Protein 3BT4 (pdb70)

B-factor: mean 21.12, std 9.15, range [7.39, 61.43]

Secondary structure (DSSP, 8-state):
-----TTHHHHS--SSPPPGGG--TTSEEEEEEESGGG-EEEEEEEE-TT-B----BTTTTB--SEEE-TT-EEETTEEE-----

CATH classification: 2.10.80.20

Organism: Antheraea mylitta (NCBI:txid34739)

Nearest PDB structures (foldseek):
  3bt4-assembly1_A  TM=1.012E+00  e=1.745E-18  Antheraea mylitta
  3zxb-assembly1_B  TM=4.838E-01  e=4.669E-02  Cupiennius salei

Structure (mmCIF, N/CA/C/O backbone):
data_3BT4
#
_entry.id   3BT4
#
_cell.length_a   60.580
_cell.length_b   60.580
_cell.length_c   85.065
_cell.angle_alpha   90.000
_cell.angle_beta   90.000
_cell.angle_gamma   120.000
#
_symmetry.space_group_name_H-M   'P 63 2 2'
#
loop_
_entity.id
_entity.type
_entity.pdbx_description
1 polymer 'Fungal protease inhibitor-1'
2 non-polymer GLYCEROL
3 water water
#
loop_
_atom_site.group_PDB
_atom_site.id
_atom_site.type_symbol
_atom_site.label_atom_id
_atom_site.label_alt_id
_atom_site.label_comp_id
_atom_site.label_asym_id
_atom_site.label_entity_id
_atom_site.label_seq_id
_atom_site.pdbx_PDB_ins_code
_atom_site.Cartn_x
_atom_site.Cartn_y
_atom_site.Cartn_z
_atom_site.occupancy
_atom_site.B_iso_or_equiv
_atom_site.auth_seq_id
_atom_site.auth_comp_id
_atom_site.auth_asym_id
_atom_site.auth_atom_id
_atom_site.pdbx_PDB_model_num
ATOM 1 N N . ASP A 1 1 ? -2.179 18.214 1.405 1.00 40.81 1 ASP A N 1
ATOM 2 C CA . ASP A 1 1 ? -2.326 19.495 0.651 1.00 40.68 1 ASP A CA 1
ATOM 3 C C . ASP A 1 1 ? -1.014 19.831 -0.084 1.00 40.36 1 ASP A C 1
ATOM 4 O O . ASP A 1 1 ? -0.143 20.529 0.450 1.00 40.75 1 ASP A O 1
ATOM 9 N N . LEU A 1 2 ? -0.871 19.333 -1.310 1.00 39.48 2 LEU A N 1
ATOM 10 C CA . LEU A 1 2 ? 0.417 19.419 -2.023 1.00 38.73 2 LEU A CA 1
ATOM 11 C C . LEU A 1 2 ? 0.557 20.621 -2.965 1.00 37.48 2 LEU A C 1
ATOM 12 O O . LEU A 1 2 ? 0.323 20.477 -4.168 1.00 37.90 2 LEU A O 1
ATOM 17 N N . ILE A 1 3 ? 0.963 21.778 -2.422 1.00 35.54 3 ILE A N 1
ATOM 18 C CA . ILE A 1 3 ? 1.134 23.052 -3.190 1.00 33.82 3 ILE A CA 1
ATOM 19 C C . ILE A 1 3 ? 1.277 22.904 -4.729 1.00 32.16 3 ILE A C 1
ATOM 20 O O . ILE A 1 3 ? 2.167 22.201 -5.230 1.00 31.98 3 ILE A O 1
ATOM 25 N N . CYS A 1 4 ? 0.385 23.570 -5.464 1.00 29.48 4 CYS A N 1
ATOM 26 C CA . CYS A 1 4 ? 0.315 23.389 -6.905 1.00 26.75 4 CYS A CA 1
ATOM 27 C C . CYS A 1 4 ? 0.987 24.564 -7.586 1.00 26.31 4 CYS A C 1
ATOM 28 O O . CYS A 1 4 ? 0.314 25.463 -8.082 1.00 26.13 4 CYS A O 1
ATOM 31 N N . GLY A 1 5 ? 2.319 24.550 -7.589 1.00 25.72 5 GLY A N 1
ATOM 32 C CA . GLY A 1 5 ? 3.128 25.607 -8.213 1.00 24.73 5 GLY A CA 1
ATOM 33 C C . GLY A 1 5 ? 2.917 25.626 -9.711 1.00 23.83 5 GLY A C 1
ATOM 34 O O . GLY A 1 5 ? 2.421 24.657 -10.282 1.00 24.07 5 GLY A O 1
ATOM 35 N N . THR A 1 6 ? 3.284 26.717 -10.367 1.00 23.26 6 THR A N 1
ATOM 36 C CA . THR A 1 6 ? 3.009 26.827 -11.800 1.00 22.99 6 THR A CA 1
ATOM 37 C C . THR A 1 6 ? 3.557 25.647 -12.640 1.00 21.91 6 THR A C 1
ATOM 38 O O . THR A 1 6 ? 2.972 25.287 -13.671 1.00 21.64 6 THR A O 1
ATOM 42 N N . ASN A 1 7 ? 4.634 25.019 -12.168 1.00 20.62 7 ASN A N 1
ATOM 43 C CA . ASN A 1 7 ? 5.304 23.946 -12.913 1.00 19.63 7 ASN A CA 1
ATOM 44 C C . ASN A 1 7 ? 5.086 22.542 -12.389 1.00 18.80 7 ASN A C 1
ATOM 45 O O . ASN A 1 7 ? 5.765 21.614 -12.823 1.00 18.74 7 ASN A O 1
ATOM 50 N N . TYR A 1 8 ? 4.163 22.380 -11.446 1.00 17.46 8 TYR A N 1
ATOM 51 C CA . TYR A 1 8 ? 3.866 21.063 -10.870 1.00 16.20 8 TYR A CA 1
ATOM 52 C C . TYR A 1 8 ? 3.585 19.998 -11.937 1.00 15.76 8 TYR A C 1
ATOM 53 O O . TYR A 1 8 ? 4.179 18.909 -11.915 1.00 14.41 8 TYR A O 1
ATOM 62 N N . CYS A 1 9 ? 2.688 20.325 -12.876 1.00 15.37 9 CYS A N 1
ATOM 63 C CA . CYS A 1 9 ? 2.295 19.382 -13.923 1.00 15.13 9 CYS A CA 1
ATOM 64 C C . CYS A 1 9 ? 3.421 19.037 -14.925 1.0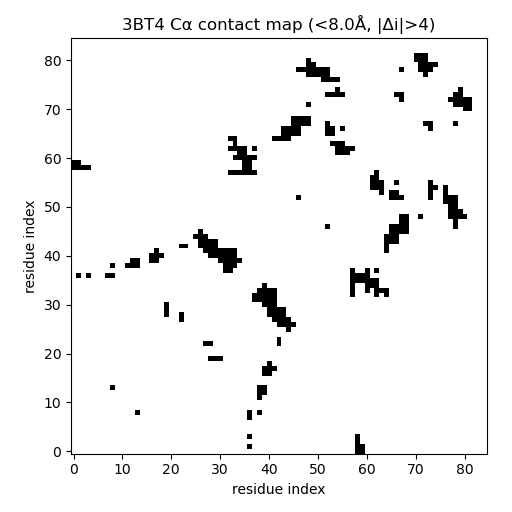0 15.18 9 CYS A C 1
ATOM 65 O O . CYS A 1 9 ? 3.348 18.023 -15.618 1.00 15.74 9 CYS A O 1
ATOM 68 N N . LYS A 1 10 ? 4.459 19.866 -14.996 1.00 15.55 10 LYS A N 1
ATOM 69 C CA . LYS A 1 10 ? 5.684 19.504 -15.753 1.00 16.02 10 LYS A CA 1
ATOM 70 C C . LYS A 1 10 ? 6.408 18.341 -15.075 1.00 15.71 10 LYS A C 1
ATOM 71 O O . LYS A 1 10 ? 6.968 17.469 -15.735 1.00 15.01 10 LYS A O 1
ATOM 77 N N . ASP A 1 11 ? 6.381 18.348 -13.744 1.00 16.40 11 ASP A N 1
ATOM 78 C CA . ASP A 1 11 ? 6.972 17.274 -12.959 1.00 16.85 11 ASP A CA 1
ATOM 79 C C . ASP A 1 11 ? 6.036 16.093 -12.808 1.00 17.14 11 ASP A C 1
ATO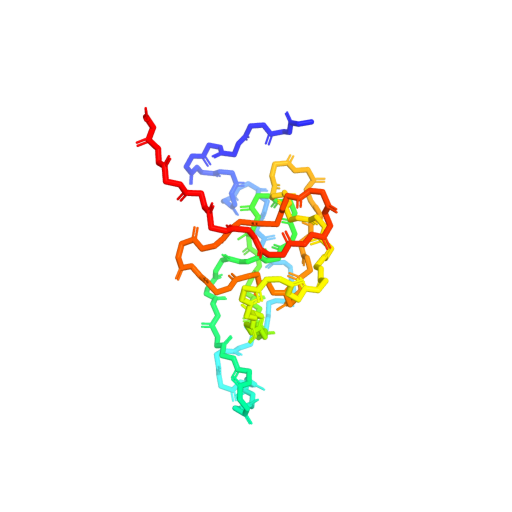M 80 O O . ASP A 1 11 ? 6.496 14.958 -12.691 1.00 17.26 11 ASP A O 1
ATOM 85 N N . HIS A 1 12 ? 4.729 16.367 -12.845 1.00 18.26 12 HIS A N 1
ATOM 86 C CA . HIS A 1 12 ? 3.689 15.338 -12.718 1.00 18.75 12 HIS A CA 1
ATOM 87 C C . HIS A 1 12 ? 2.684 15.368 -13.882 1.00 19.70 12 HIS A C 1
ATOM 88 O O . HIS A 1 12 ? 1.494 15.627 -13.679 1.00 19.80 12 HIS A O 1
ATOM 95 N N . PRO A 1 13 ? 3.165 15.069 -15.111 1.00 19.99 13 PRO A N 1
ATOM 96 C CA . PRO A 1 13 ? 2.361 15.223 -16.324 1.00 19.81 13 PRO A CA 1
ATOM 97 C C . PRO A 1 13 ? 1.194 14.254 -16.350 1.00 19.72 13 PRO A C 1
ATOM 98 O O . PRO A 1 13 ? 1.222 13.234 -15.656 1.00 19.60 13 PRO A O 1
ATOM 102 N N . CYS A 1 14 ? 0.160 14.582 -17.120 1.00 19.36 14 CYS A N 1
ATOM 103 C CA . CYS A 1 14 ? -0.959 13.664 -17.261 1.00 19.93 14 CYS A CA 1
ATOM 104 C C . CYS A 1 14 ? -0.552 12.454 -18.084 1.00 20.65 14 CYS A C 1
ATOM 105 O O . CYS A 1 14 ? -0.139 12.593 -19.228 1.00 20.53 14 CYS A O 1
ATOM 108 N N . THR A 1 15 ? -0.692 11.274 -17.485 1.00 21.94 15 THR A N 1
ATOM 109 C CA . THR A 1 15 ? -0.233 10.012 -18.072 1.00 23.54 15 THR A CA 1
ATOM 110 C C . THR A 1 15 ? -1.143 9.462 -19.175 1.00 23.64 15 THR A C 1
ATOM 111 O O . THR A 1 15 ? -0.654 8.965 -20.210 1.00 23.97 15 THR A O 1
ATOM 115 N N . SER A 1 16 ? -2.454 9.553 -18.980 1.00 23.29 16 SER A N 1
ATOM 116 C CA . SER A 1 16 ? -3.367 9.048 -19.995 1.00 23.59 16 SER A CA 1
ATOM 117 C C . SER A 1 16 ? -4.473 10.045 -20.313 1.00 22.67 16 SER A C 1
ATOM 118 O O . SER A 1 16 ? -5.649 9.755 -20.056 1.00 22.71 16 SER A O 1
ATOM 121 N N . PRO A 1 17 ? -4.107 11.203 -20.909 1.00 21.44 17 PRO A N 1
ATOM 122 C CA . PRO A 1 17 ? -5.044 12.320 -21.023 1.00 20.60 17 PRO A CA 1
ATOM 123 C C . PRO A 1 17 ? -6.103 12.024 -22.067 1.00 19.91 17 PRO A C 1
ATOM 124 O O . PRO A 1 17 ? -5.807 11.380 -23.079 1.00 20.19 17 PRO A O 1
ATOM 128 N N . ILE A 1 18 ? -7.330 12.456 -21.810 1.00 18.33 18 ILE A N 1
ATOM 129 C CA . ILE A 1 18 ? -8.370 12.367 -22.817 1.00 17.58 18 ILE A CA 1
ATOM 130 C C . ILE A 1 18 ? -8.160 13.506 -23.816 1.00 16.70 18 ILE A C 1
ATOM 131 O O . ILE A 1 18 ? -7.582 14.539 -23.478 1.00 16.33 18 ILE A O 1
ATOM 136 N N . ALA A 1 19 ? -8.648 13.308 -25.037 1.00 15.94 19 ALA A N 1
ATOM 137 C CA . ALA A 1 19 ? -8.624 14.330 -26.072 1.00 15.35 19 ALA A CA 1
ATOM 138 C C . ALA A 1 19 ? -9.843 15.238 -25.952 1.00 15.21 19 ALA A C 1
ATOM 139 O O . ALA A 1 19 ? -10.882 14.839 -25.442 1.00 14.64 19 ALA A O 1
ATOM 141 N N . ARG A 1 20 ? -9.689 16.468 -26.415 1.00 15.19 20 ARG A N 1
ATOM 142 C CA . ARG A 1 20 ? -10.782 17.430 -26.480 1.00 15.89 20 ARG A CA 1
ATOM 143 C C . ARG A 1 20 ? -11.925 16.888 -27.338 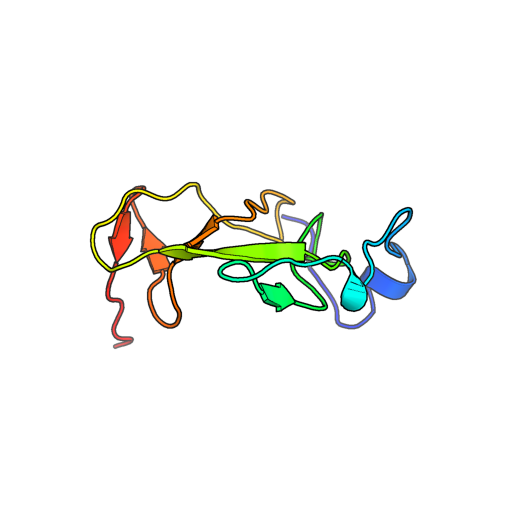1.00 16.50 20 ARG A C 1
ATOM 144 O O . ARG A 1 20 ? -13.100 17.017 -26.997 1.00 15.85 20 ARG A O 1
ATOM 152 N N . ALA A 1 21 ? -11.525 16.258 -28.441 1.00 18.06 21 ALA A N 1
ATOM 153 C CA . ALA A 1 21 ? -12.378 15.589 -29.423 1.00 18.58 21 ALA A CA 1
ATOM 154 C C . ALA A 1 21 ? -13.264 14.465 -28.875 1.00 18.72 21 ALA A C 1
ATOM 155 O O . ALA A 1 21 ? -14.147 13.988 -29.581 1.00 19.17 21 ALA A O 1
ATOM 157 N N . SER A 1 22 ? -13.017 14.028 -27.640 1.00 18.65 22 SER A N 1
ATOM 158 C CA . SER A 1 22 ? -13.731 12.892 -27.036 1.00 18.35 22 SER A CA 1
ATOM 159 C C . SER A 1 22 ? -14.909 13.252 -26.123 1.00 18.22 22 SER A C 1
ATOM 160 O O . SER A 1 22 ? -15.721 12.386 -25.813 1.00 18.46 22 SER A O 1
ATOM 163 N N . CYS A 1 23 ? -14.989 14.511 -25.684 1.00 17.87 23 CYS A N 1
ATOM 164 C CA . CYS A 1 23 ? -16.096 14.985 -24.845 1.00 17.46 23 CYS A CA 1
ATOM 165 C C . CYS A 1 23 ? -17.372 15.135 -25.650 1.00 16.81 23 CYS A C 1
ATOM 166 O O . CYS A 1 23 ? -17.349 15.680 -26.755 1.00 16.77 23 CYS A O 1
ATOM 169 N N . ARG A 1 24 ? -18.478 14.663 -25.080 1.00 16.01 24 ARG A N 1
ATOM 170 C CA . ARG A 1 24 ? -19.774 14.671 -25.767 1.00 14.74 24 ARG A CA 1
ATOM 171 C C . ARG A 1 24 ? -20.744 15.522 -24.984 1.00 14.36 24 ARG A C 1
ATOM 172 O O . ARG A 1 24 ? -21.051 15.226 -23.839 1.00 13.35 24 ARG A O 1
ATOM 180 N N . SER A 1 25 ? -21.191 16.602 -25.610 1.00 14.79 25 SER A N 1
ATOM 181 C CA . SER A 1 25 ? -22.131 17.538 -24.990 1.00 15.77 25 SER A CA 1
ATOM 182 C C . SER A 1 25 ? -23.361 16.773 -24.484 1.00 15.81 25 SER A C 1
ATOM 183 O O . SER A 1 25 ? -23.799 15.813 -25.139 1.00 16.09 25 SER A O 1
ATOM 186 N N . PRO A 1 26 ? -23.930 17.192 -23.331 1.00 15.79 26 PRO A N 1
ATOM 187 C CA . PRO A 1 26 ? -23.709 18.450 -22.604 1.00 15.54 26 PRO A CA 1
ATOM 188 C C . PRO A 1 26 ? -22.397 18.578 -21.811 1.00 15.64 26 PRO A C 1
ATOM 189 O O . PRO A 1 26 ? -22.087 19.672 -21.349 1.00 15.80 26 PRO A O 1
ATOM 193 N N . ALA A 1 27 ? -21.654 17.483 -21.650 1.00 15.73 27 ALA A N 1
ATOM 194 C CA . ALA A 1 27 ? -20.306 17.518 -21.056 1.00 15.41 27 ALA A CA 1
ATOM 195 C C . ALA A 1 27 ? -19.343 18.324 -21.921 1.00 15.58 27 ALA A C 1
ATOM 196 O O . ALA A 1 27 ? -19.442 18.307 -23.156 1.00 15.52 27 ALA A O 1
ATOM 198 N N . THR A 1 28 ? -18.434 19.058 -21.270 1.00 15.44 28 THR A N 1
ATOM 199 C CA . THR A 1 28 ? -17.528 19.988 -21.968 1.00 15.73 28 THR A CA 1
ATOM 200 C C . THR A 1 28 ? -16.069 19.787 -21.542 1.00 15.19 28 THR A C 1
ATOM 201 O O . THR A 1 28 ? -15.780 19.406 -20.403 1.00 14.23 28 THR A O 1
ATOM 205 N N . TYR A 1 29 ? -15.161 20.041 -22.479 1.00 14.86 29 TYR A N 1
ATOM 206 C CA . TYR A 1 29 ? -13.739 19.839 -22.258 1.00 14.26 29 TYR A CA 1
ATOM 207 C C . TYR A 1 29 ? -13.153 20.927 -21.390 1.00 14.28 29 TYR A C 1
ATOM 208 O O . TYR A 1 29 ? -13.443 22.108 -21.585 1.00 13.69 29 TYR A O 1
ATOM 217 N N . ARG A 1 30 ? -12.322 20.512 -20.438 1.00 14.37 30 ARG A N 1
ATOM 218 C CA . ARG A 1 30 ? -11.485 21.425 -19.679 1.00 14.48 30 ARG A CA 1
ATOM 219 C C . ARG A 1 30 ? -10.076 20.875 -19.730 1.00 14.21 30 ARG A C 1
ATOM 220 O O . ARG A 1 30 ? -9.862 19.721 -19.407 1.00 13.64 30 ARG A O 1
ATOM 228 N N . ALA A 1 31 ? -9.121 21.722 -20.098 1.00 14.30 31 ALA A N 1
ATOM 229 C CA . ALA A 1 31 ? -7.736 21.305 -20.249 1.00 14.50 31 ALA A CA 1
ATOM 230 C C . ALA A 1 31 ? -7.096 20.839 -18.939 1.00 14.06 31 ALA A C 1
ATOM 231 O O . ALA A 1 31 ? -6.227 19.961 -18.939 1.00 14.73 31 ALA A O 1
ATOM 233 N N . ASN A 1 32 ? -7.510 21.431 -17.826 1.00 13.40 32 ASN A N 1
ATOM 234 C CA . ASN A 1 32 ? -6.900 21.143 -16.517 1.00 13.19 32 ASN A CA 1
ATOM 235 C C .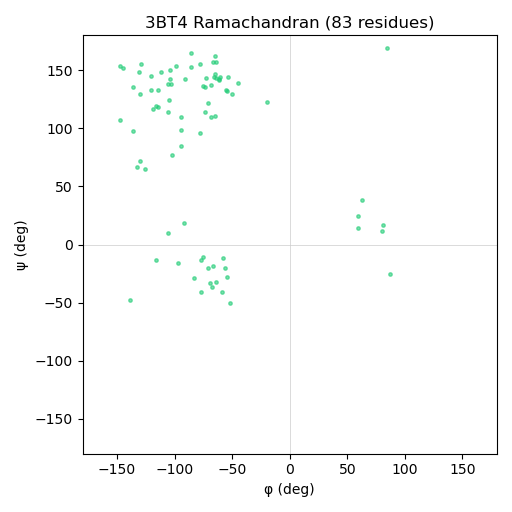 ASN A 1 32 ? -7.966 20.987 -15.448 1.00 12.19 32 ASN A C 1
ATOM 236 O O . ASN A 1 32 ? -8.467 21.981 -14.933 1.00 11.53 32 ASN A O 1
ATOM 241 N N . HIS A 1 33 ? -8.327 19.738 -15.139 1.00 12.08 33 HIS A N 1
ATOM 242 C CA . HIS A 1 33 ? -9.436 19.455 -14.210 1.00 11.30 33 HIS A CA 1
ATOM 243 C C . HIS A 1 33 ? -9.142 18.317 -13.250 1.00 11.90 33 HIS A C 1
ATOM 244 O O . HIS A 1 33 ? -9.381 18.452 -12.058 1.00 11.20 33 HIS A O 1
ATOM 251 N N . SER A 1 34 ? -8.642 17.196 -13.772 1.00 12.12 34 SER A N 1
ATOM 252 C CA . SER A 1 34 ? -8.542 15.959 -12.999 1.00 12.94 34 SER A CA 1
ATOM 253 C C . SER A 1 34 ? -7.164 15.711 -12.422 1.00 13.12 34 SER A C 1
ATOM 254 O O . SER A 1 34 ? -6.151 16.169 -12.976 1.00 12.91 34 SER A O 1
ATOM 257 N N . GLY A 1 35 ? -7.148 14.956 -11.321 1.00 13.24 35 GLY A N 1
ATOM 258 C CA . GLY A 1 35 ? -5.897 14.522 -10.691 1.00 14.34 35 GLY A CA 1
ATOM 259 C C . GLY A 1 35 ? -5.310 15.541 -9.746 1.00 14.44 35 GLY A C 1
ATOM 260 O O . GLY A 1 35 ? -5.764 16.686 -9.679 1.00 13.53 35 GLY A O 1
ATOM 261 N N . LYS A 1 36 ? -4.300 15.119 -8.986 1.0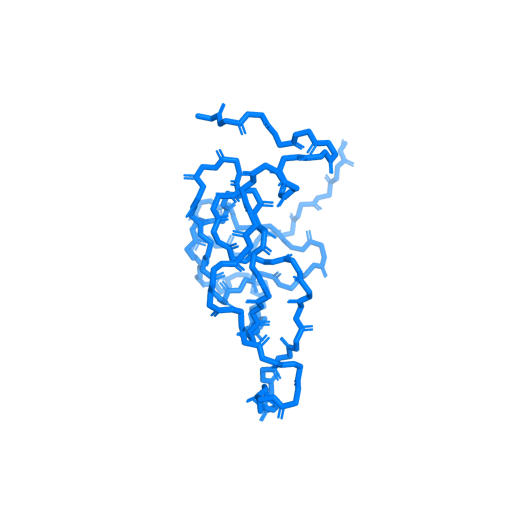0 15.61 36 LYS A N 1
ATOM 262 C CA . LYS A 1 36 ? -3.565 16.063 -8.138 1.00 16.09 36 LYS A CA 1
ATOM 263 C C . LYS A 1 36 ? -3.132 17.283 -8.958 1.00 15.49 36 LYS A C 1
ATOM 264 O O . LYS A 1 36 ? -2.573 17.137 -10.058 1.00 15.16 36 LYS A O 1
ATOM 270 N N . CYS A 1 37 ? -3.443 18.471 -8.430 1.00 14.91 37 CYS A N 1
ATOM 271 C CA . CYS A 1 37 ? -3.182 19.767 -9.082 1.00 15.25 37 CYS A CA 1
ATOM 272 C C . CYS A 1 37 ? -3.850 19.971 -10.456 1.00 15.26 37 CYS A C 1
ATOM 273 O O . CYS A 1 37 ? -3.508 20.917 -11.193 1.00 14.93 37 CYS A O 1
ATOM 276 N N . ALA A 1 38 ? -4.810 19.097 -10.783 1.00 14.89 38 ALA A N 1
ATOM 277 C CA . ALA A 1 38 ? -5.634 19.265 -11.985 1.00 14.44 38 ALA A CA 1
ATOM 278 C C . ALA A 1 38 ? -4.797 19.211 -13.277 1.00 14.23 38 ALA A C 1
ATOM 279 O O . ALA A 1 38 ? -5.059 19.930 -14.224 1.00 13.21 38 ALA A O 1
ATOM 281 N N . CYS A 1 39 ? -3.802 18.323 -13.300 1.00 14.31 39 CYS A N 1
ATOM 282 C CA . CYS A 1 39 ? -2.909 18.127 -14.454 1.00 14.65 39 CYS A CA 1
ATOM 283 C C . CYS A 1 39 ? -3.570 17.449 -15.650 1.00 15.03 39 CYS A C 1
ATOM 284 O O . CYS A 1 39 ? -3.082 17.569 -16.784 1.00 15.17 39 CYS A O 1
ATOM 287 N N . CYS A 1 40 ? -4.685 16.762 -15.401 1.00 15.11 40 CYS A N 1
ATOM 288 C CA . CYS A 1 40 ? -5.396 16.039 -16.462 1.00 15.34 40 CYS A CA 1
ATOM 289 C C . CYS A 1 40 ? -6.662 16.738 -16.974 1.00 14.64 40 CYS A C 1
ATOM 290 O O . CYS A 1 40 ? -7.458 17.266 -16.190 1.00 14.10 40 CYS A O 1
ATOM 293 N N . PRO A 1 41 ? -6.858 16.719 -18.301 1.00 14.65 41 PRO A N 1
ATOM 294 C CA . PRO A 1 41 ? -8.096 17.214 -18.915 1.00 15.02 41 PRO A CA 1
ATOM 295 C C . PRO A 1 41 ? -9.299 16.374 -18.485 1.00 15.05 41 PRO A C 1
ATOM 296 O O . PRO A 1 41 ? -9.135 15.237 -18.086 1.00 14.69 41 PRO A O 1
ATOM 300 N N . ALA A 1 42 ? -10.499 16.940 -18.559 1.00 15.72 42 ALA A N 1
ATOM 301 C CA . ALA A 1 42 ? -11.718 16.205 -18.208 1.00 15.57 42 ALA A CA 1
ATOM 302 C C . ALA A 1 42 ? -12.901 16.658 -19.044 1.00 15.64 42 ALA A C 1
ATOM 303 O O . ALA A 1 42 ? -12.942 17.794 -19.513 1.00 16.13 42 ALA A O 1
ATOM 305 N N . CYS A 1 43 ? -13.864 15.762 -19.229 1.00 15.55 43 CYS A N 1
ATOM 306 C CA . CYS A 1 43 ? -15.167 16.142 -19.755 1.00 15.46 43 CYS A CA 1
ATOM 307 C C . CYS A 1 43 ? -16.043 16.378 -18.528 1.00 14.96 43 CYS A C 1
ATOM 308 O O . CYS A 1 43 ? -16.351 15.447 -17.784 1.00 14.85 43 CYS A O 1
ATOM 311 N N . VAL A 1 44 ? -16.385 17.641 -18.282 1.00 14.20 44 VAL A N 1
ATOM 312 C CA . VAL A 1 44 ? -17.077 17.995 -17.039 1.00 13.29 44 VAL A CA 1
ATOM 313 C C . VAL A 1 44 ? -18.580 18.276 -17.197 1.00 13.22 44 VAL A C 1
ATOM 314 O O . VAL A 1 44 ? -19.054 18.711 -18.248 1.00 11.73 44 VAL A O 1
ATOM 318 N N . THR A 1 45 ? -19.311 17.990 -16.125 1.00 12.96 45 THR A N 1
ATOM 319 C CA . THR A 1 45 ? -20.717 18.321 -15.998 1.00 13.66 45 THR A CA 1
ATOM 320 C C . THR A 1 45 ? -20.869 19.504 -15.035 1.00 12.93 45 THR A C 1
ATOM 321 O O . THR A 1 45 ? -20.204 19.567 -14.013 1.00 11.92 45 THR A O 1
ATOM 325 N N . LEU A 1 46 ? -21.738 20.459 -15.365 1.00 13.19 46 LEU A N 1
ATOM 326 C CA . LEU A 1 46 ? -21.959 21.583 -14.445 1.00 12.94 46 LEU A CA 1
ATOM 327 C C . LEU A 1 46 ? -23.267 21.485 -13.678 1.00 12.89 46 LEU A C 1
ATOM 328 O O . LEU A 1 46 ? -24.300 21.044 -14.214 1.00 13.02 46 LEU A O 1
ATOM 333 N N . LEU A 1 47 ? -23.200 21.902 -12.413 1.00 12.83 47 LEU A N 1
ATOM 334 C CA . LEU A 1 47 ? -24.325 21.813 -11.490 1.00 12.07 47 LEU A CA 1
ATOM 335 C C . LEU A 1 47 ? -24.865 23.182 -11.114 1.00 12.70 47 LEU A C 1
ATOM 336 O O . LEU A 1 47 ? -24.132 24.171 -11.063 1.00 11.83 47 LEU A O 1
ATOM 341 N N . ARG A 1 48 ? -26.167 23.217 -10.862 1.00 13.00 48 ARG A N 1
ATOM 342 C CA . ARG A 1 48 ? -26.876 24.431 -10.519 1.00 14.29 48 ARG A CA 1
ATOM 343 C C . ARG A 1 48 ? -26.814 24.732 -9.021 1.00 14.44 48 ARG A C 1
ATOM 344 O O . ARG A 1 48 ? -26.506 23.862 -8.208 1.00 14.46 48 ARG A O 1
ATOM 352 N N . GLU A 1 49 ? -27.160 25.967 -8.665 1.00 15.04 49 GLU A N 1
ATOM 353 C CA . GLU A 1 49 ? -27.269 26.374 -7.272 1.00 15.79 49 GLU A CA 1
ATOM 354 C C . GLU A 1 49 ? -28.209 25.465 -6.476 1.00 15.10 49 GLU A C 1
ATOM 355 O O . GLU A 1 49 ? -29.323 25.175 -6.914 1.00 14.10 49 GLU A O 1
ATOM 361 N N . ARG A 1 50 ? -27.730 25.042 -5.305 1.00 15.34 50 ARG A N 1
ATOM 362 C CA . ARG A 1 50 ? -28.450 24.174 -4.354 1.00 15.69 50 ARG A CA 1
ATOM 363 C C . ARG A 1 50 ? -28.263 22.693 -4.625 1.00 15.26 50 ARG A C 1
ATOM 364 O O . ARG A 1 50 ? -28.405 21.884 -3.709 1.00 15.34 50 ARG A O 1
ATOM 372 N N . ALA A 1 51 ? -27.964 22.336 -5.875 1.00 14.90 51 ALA A N 1
ATOM 373 C CA . ALA A 1 51 ? -27.777 20.933 -6.253 1.00 13.96 51 ALA A CA 1
ATOM 374 C C . ALA A 1 51 ? -26.625 20.346 -5.444 1.00 13.71 51 ALA A C 1
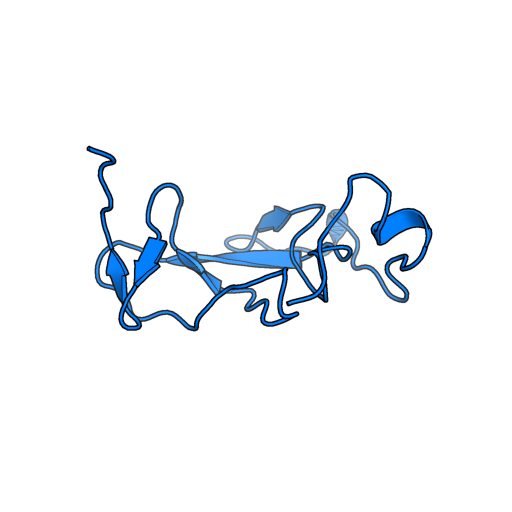ATOM 375 O O . ALA A 1 51 ? -25.684 21.038 -5.130 1.00 13.21 51 ALA A O 1
ATOM 377 N N . ALA A 1 52 ? -26.746 19.075 -5.074 1.00 13.73 52 ALA A N 1
ATOM 378 C CA . ALA A 1 52 ? -25.707 18.368 -4.342 1.00 13.77 52 ALA A CA 1
ATOM 379 C C . ALA A 1 52 ? -24.442 18.208 -5.179 1.00 13.36 52 ALA A C 1
ATOM 380 O O . ALA A 1 52 ? -24.503 18.007 -6.389 1.00 13.12 52 ALA A O 1
ATOM 382 N N . CYS A 1 53 ? -23.297 18.296 -4.516 1.00 13.75 53 CYS A N 1
ATOM 383 C CA . CYS A 1 53 ? -22.005 18.193 -5.178 1.00 15.14 53 CYS A CA 1
ATOM 384 C C . CYS A 1 53 ? -20.997 17.488 -4.282 1.00 15.63 53 CYS A C 1
ATOM 385 O O . CYS A 1 53 ? -21.090 17.574 -3.052 1.00 15.24 53 CYS A O 1
ATOM 388 N N . LYS A 1 54 ? -20.028 16.821 -4.913 1.00 16.31 54 LYS A N 1
ATOM 389 C CA . LYS A 1 54 ? -18.897 16.235 -4.196 1.00 17.45 54 LYS A CA 1
ATOM 390 C C . LYS A 1 54 ? -17.761 17.238 -4.126 1.00 17.48 54 LYS A C 1
ATOM 391 O O . LYS A 1 54 ? -17.514 17.974 -5.073 1.00 17.15 54 LYS A O 1
ATOM 397 N N . THR A 1 55 ? -17.060 17.253 -2.997 1.00 18.44 55 THR A N 1
ATOM 398 C CA . THR A 1 55 ? -15.982 18.216 -2.765 1.00 19.24 55 THR A CA 1
ATOM 399 C C . THR A 1 55 ? -14.902 18.179 -3.883 1.00 19.01 55 THR A C 1
ATOM 400 O O . THR A 1 55 ? -14.454 17.109 -4.334 1.00 19.32 55 THR A O 1
ATOM 404 N N . TYR A 1 56 ? -14.533 19.355 -4.354 1.00 18.61 56 TYR A N 1
ATOM 405 C CA . TYR A 1 56 ? -13.496 19.477 -5.364 1.00 18.90 56 TYR A CA 1
ATOM 406 C C . TYR A 1 56 ? -12.314 20.198 -4.752 1.00 18.84 56 TYR A C 1
ATOM 407 O O . TYR A 1 56 ? -12.438 21.358 -4.331 1.00 18.12 56 TYR A O 1
ATOM 416 N N . SER A 1 57 ? -11.175 19.506 -4.716 1.00 18.91 57 SER A N 1
ATOM 417 C CA . SER A 1 57 ? -9.911 20.106 -4.285 1.00 19.24 57 SER A CA 1
ATOM 418 C C . SER A 1 57 ? -8.753 19.473 -5.052 1.00 19.06 57 SER A C 1
ATOM 419 O O . SER A 1 57 ? -8.411 18.316 -4.826 1.00 18.36 57 SER A O 1
ATOM 422 N N . LYS A 1 58 ? -8.185 20.247 -5.978 1.00 20.02 58 LYS A N 1
ATOM 423 C CA . LYS A 1 58 ? -7.046 19.812 -6.801 1.00 21.17 58 LYS A CA 1
ATOM 424 C C . LYS A 1 58 ? -5.776 19.689 -5.962 1.00 22.24 58 LYS A C 1
ATOM 425 O O . LYS A 1 58 ? -4.951 18.806 -6.213 1.00 22.54 58 LYS A O 1
ATOM 431 N N . GLU A 1 59 ? -5.656 20.553 -4.952 1.00 23.21 59 GLU A N 1
ATOM 432 C CA . GLU A 1 59 ? -4.566 20.508 -3.972 1.00 24.26 59 GLU A CA 1
ATOM 433 C C . GLU A 1 59 ? -4.515 19.166 -3.295 1.00 24.58 59 GLU A C 1
ATOM 434 O O . GLU A 1 59 ? -3.498 18.768 -2.745 1.00 25.23 59 GLU A O 1
ATOM 440 N N . ILE A 1 60 ? -5.633 18.468 -3.355 1.00 25.49 60 ILE A N 1
ATOM 441 C CA . ILE A 1 60 ? -5.845 17.268 -2.576 1.00 26.41 60 ILE A CA 1
ATOM 442 C C . ILE A 1 60 ? -6.008 16.046 -3.480 1.00 26.24 60 ILE A C 1
ATOM 443 O O . ILE A 1 60 ? -5.968 14.893 -3.009 1.00 26.98 60 ILE A O 1
ATOM 448 N N . GLY A 1 61 ? -6.211 16.308 -4.774 1.00 25.49 61 GLY A N 1
ATOM 449 C CA . GLY A 1 61 ? -6.494 15.267 -5.756 1.00 23.76 61 GLY A CA 1
ATOM 450 C C . GLY A 1 61 ? -7.929 14.765 -5.806 1.00 22.93 61 GLY A C 1
ATOM 451 O O . GLY A 1 61 ? -8.202 13.758 -6.453 1.00 23.02 61 GLY A O 1
ATOM 452 N N . GLU A 1 62 ? -8.853 15.453 -5.140 1.00 22.14 62 GLU A N 1
ATOM 453 C CA . GLU A 1 62 ? -10.278 15.090 -5.214 1.00 21.02 62 GLU A CA 1
ATOM 454 C C . GLU A 1 62 ? -10.960 15.896 -6.283 1.00 19.30 62 GLU A C 1
ATOM 455 O O . GLU A 1 62 ? -11.338 17.029 -6.052 1.00 19.04 62 GLU A O 1
ATOM 461 N N . THR A 1 63 ? -11.117 15.291 -7.458 1.00 17.98 63 THR A N 1
ATOM 462 C CA . THR A 1 63 ? -11.446 16.027 -8.673 1.00 16.36 63 THR A CA 1
ATOM 463 C C . THR A 1 63 ? -12.623 15.414 -9.431 1.00 16.04 63 THR A C 1
ATOM 464 O O . THR A 1 63 ? -12.436 14.834 -10.512 1.00 15.42 63 THR A O 1
ATOM 468 N N . PRO A 1 64 ? -13.845 15.558 -8.875 1.00 15.63 64 PRO A N 1
ATOM 469 C CA . PRO A 1 64 ? -15.033 15.025 -9.551 1.00 15.60 64 PRO A CA 1
ATOM 470 C C . PRO A 1 64 ? -15.279 15.755 -10.865 1.00 15.09 64 PRO A C 1
ATOM 471 O O . PRO A 1 64 ? -14.986 16.944 -10.969 1.00 15.00 64 PRO A O 1
ATOM 475 N N 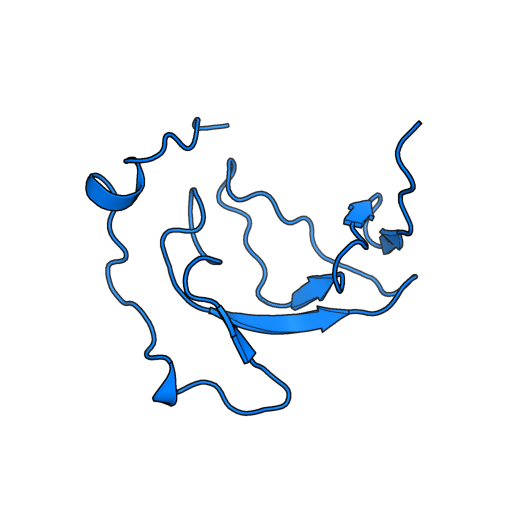. SER A 1 65 ? -15.811 15.041 -11.856 1.00 14.32 65 SER A N 1
ATOM 476 C CA . SER A 1 65 ? -16.102 15.626 -13.161 1.00 14.35 65 SER A CA 1
ATOM 477 C C . SER A 1 65 ? -17.359 16.468 -13.154 1.00 13.58 65 SER A C 1
ATOM 478 O O . SER A 1 65 ? -17.622 17.210 -14.089 1.00 13.29 65 SER A O 1
ATOM 481 N N . ALA A 1 66 ? -18.143 16.347 -12.097 1.00 12.91 66 ALA A N 1
ATOM 482 C CA . ALA A 1 66 ? -19.368 17.117 -11.971 1.00 12.16 66 ALA A CA 1
ATOM 483 C C . ALA A 1 66 ? -19.090 18.193 -10.952 1.00 11.53 66 ALA A C 1
ATOM 484 O O . ALA A 1 66 ? -18.856 17.910 -9.783 1.00 10.74 66 ALA A O 1
ATOM 486 N N . VAL A 1 67 ? -19.101 19.434 -11.406 1.00 11.78 67 VAL A N 1
ATOM 487 C CA . VAL A 1 67 ? -18.706 20.551 -10.556 1.00 12.47 67 VAL A CA 1
ATOM 488 C C . VAL A 1 67 ? -19.754 21.665 -10.583 1.00 12.28 67 VAL A C 1
ATOM 489 O O . VAL A 1 67 ? -20.530 21.767 -11.530 1.00 12.78 67 VAL A O 1
ATOM 493 N N . CYS A 1 68 ? -19.800 22.478 -9.540 1.00 12.25 68 CYS A N 1
ATOM 494 C CA . CYS A 1 68 ? -20.721 23.615 -9.511 1.00 13.96 68 CYS A CA 1
ATOM 495 C C . CYS A 1 68 ? -20.417 24.598 -10.635 1.00 14.41 68 CYS A C 1
ATOM 496 O O . CYS A 1 68 ? -19.240 24.836 -10.955 1.00 15.11 68 CYS A O 1
ATOM 499 N N . GLN A 1 69 ? -21.461 25.162 -11.227 1.00 14.89 69 GLN A N 1
ATOM 500 C CA . GLN A 1 69 ? -21.274 26.109 -12.320 1.00 15.88 69 GLN A CA 1
ATOM 501 C C . GLN A 1 69 ? -20.763 27.441 -11.769 1.00 16.29 69 GLN A C 1
ATOM 502 O O . GLN A 1 69 ? -21.468 28.127 -11.022 1.00 15.70 69 GLN A O 1
ATOM 508 N N . GLU A 1 70 ? -19.525 27.782 -12.145 1.00 17.05 70 GLU A N 1
ATOM 509 C CA . GLU A 1 70 ? -18.840 29.007 -11.703 1.00 17.81 70 GLU A CA 1
ATOM 510 C C . GLU A 1 70 ? -19.744 30.226 -11.767 1.00 17.75 70 GLU A C 1
ATOM 511 O O . GLU A 1 70 ? -20.494 30.372 -12.737 1.00 18.25 70 GLU A O 1
ATOM 517 N N . PRO A 1 71 ? -19.678 31.115 -10.750 1.00 17.64 71 PRO A N 1
ATOM 518 C CA . PRO A 1 71 ? -18.782 31.152 -9.594 1.00 18.22 71 PRO A CA 1
ATOM 519 C C . PRO A 1 71 ? -19.314 30.431 -8.346 1.00 18.72 71 PRO A C 1
ATOM 520 O O . PRO A 1 71 ? -18.840 30.689 -7.231 1.00 19.42 71 PRO A O 1
ATOM 524 N N . LEU A 1 72 ? -20.295 29.548 -8.530 1.00 18.97 72 LEU A N 1
ATOM 525 C CA . LEU A 1 72 ? -20.834 28.727 -7.435 1.00 18.41 72 LEU A CA 1
ATOM 526 C C . LEU A 1 72 ? -19.748 27.842 -6.870 1.00 18.53 72 LEU A C 1
ATOM 527 O O . LEU A 1 72 ? -18.896 27.332 -7.621 1.00 18.04 72 LEU A O 1
ATOM 532 N N . LYS A 1 73 ? 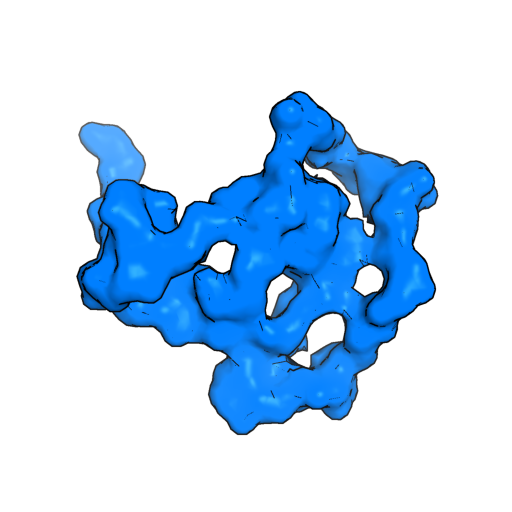-19.768 27.660 -5.546 1.00 19.08 73 LYS A N 1
ATOM 533 C CA . LYS A 1 73 ? -18.804 26.764 -4.906 1.00 19.71 73 LYS A CA 1
ATOM 534 C C . LYS A 1 73 ? -19.510 25.637 -4.156 1.00 19.54 73 LYS A C 1
ATOM 535 O O . LYS A 1 73 ? -20.575 25.833 -3.594 1.00 19.26 73 LYS A O 1
ATOM 541 N N . CYS A 1 74 ? -18.904 24.459 -4.159 1.00 19.47 74 CYS A N 1
ATOM 542 C CA . CYS A 1 74 ? -19.409 23.332 -3.405 1.00 19.94 74 CYS A CA 1
ATOM 543 C C . CYS A 1 74 ? -19.074 23.457 -1.924 1.00 20.57 74 CYS A C 1
ATOM 544 O O . CYS A 1 74 ? -17.987 23.073 -1.485 1.00 20.51 74 CYS A O 1
ATOM 547 N N . LEU A 1 75 ? -20.030 23.984 -1.163 1.00 20.75 75 LEU A N 1
ATOM 548 C CA . LEU A 1 75 ? -19.877 24.143 0.271 1.00 21.20 75 LEU A CA 1
ATOM 549 C C . LEU A 1 75 ? -20.956 23.363 0.981 1.00 21.57 75 LEU A C 1
ATOM 550 O O . LEU A 1 75 ? -22.138 23.464 0.637 1.00 21.44 75 LEU A O 1
ATOM 555 N N . ASN A 1 76 ? -20.546 22.604 1.993 1.00 21.93 76 ASN A N 1
ATOM 556 C CA . ASN A 1 76 ? -21.466 21.776 2.782 1.00 22.10 76 ASN A CA 1
ATOM 557 C C . ASN A 1 76 ? -22.199 20.745 1.909 1.00 21.28 76 ASN A C 1
ATOM 558 O O . ASN A 1 76 ? -23.288 20.276 2.246 1.00 21.25 76 ASN A O 1
ATOM 563 N N . GLY A 1 77 ? -21.578 20.405 0.777 1.00 20.66 77 GLY A N 1
ATOM 564 C CA . GLY A 1 77 ? -22.100 19.374 -0.140 1.00 18.68 77 GLY A CA 1
ATOM 565 C C . GLY A 1 77 ? -23.188 19.881 -1.071 1.00 17.38 77 GLY A C 1
ATOM 566 O O . GLY A 1 77 ? -23.897 19.097 -1.673 1.00 17.05 77 GLY A O 1
ATOM 567 N N . VAL A 1 78 ? -23.282 21.199 -1.203 1.00 16.59 78 VAL A N 1
ATOM 568 C CA . VAL A 1 78 ? -24.319 21.871 -1.962 1.00 16.73 78 VAL A CA 1
ATOM 569 C C . VAL A 1 78 ? -23.649 22.989 -2.794 1.00 16.70 78 VAL A C 1
ATOM 570 O O . VAL A 1 78 ? -22.777 23.700 -2.292 1.00 16.21 78 VAL A O 1
ATOM 574 N N . CYS A 1 79 ? -24.019 23.128 -4.064 1.00 17.01 79 CYS A N 1
ATOM 575 C CA . CYS A 1 79 ? -23.561 24.285 -4.859 1.00 17.57 79 CYS A CA 1
ATOM 576 C C . CYS A 1 79 ? -24.120 25.606 -4.315 1.00 18.37 79 CYS A C 1
ATOM 577 O O . CYS A 1 79 ? -25.312 25.889 -4.418 1.00 18.00 79 CYS A O 1
ATOM 580 N N . THR A 1 80 ? -23.226 26.408 -3.752 1.00 19.85 80 THR A N 1
ATOM 581 C CA . THR A 1 80 ? -23.585 27.582 -2.964 1.00 21.87 80 THR A CA 1
ATOM 582 C C . THR A 1 80 ? -23.146 28.895 -3.617 1.00 23.76 80 THR A C 1
ATOM 583 O O . THR A 1 80 ? -22.011 29.023 -4.075 1.00 23.44 80 THR A O 1
ATOM 587 N N . LYS A 1 81 ? -24.057 29.860 -3.665 1.00 26.51 81 LYS A N 1
ATOM 588 C CA . LYS A 1 81 ? -23.697 31.217 -4.053 1.00 30.35 81 LYS A CA 1
ATOM 589 C C . LYS A 1 81 ? -22.815 31.837 -2.968 1.00 32.60 81 LYS A C 1
ATOM 590 O O . LYS A 1 81 ? -23.267 32.109 -1.849 1.00 33.27 81 LYS A O 1
ATOM 596 N N . VAL A 1 82 ? -21.545 32.010 -3.297 1.00 35.59 82 VAL A N 1
ATOM 597 C CA . VAL A 1 82 ? -20.617 32.725 -2.441 1.00 38.54 82 VAL A CA 1
ATOM 598 C C . VAL A 1 82 ? -20.395 34.088 -3.067 1.00 40.78 82 VAL A C 1
ATOM 599 O O . VAL A 1 82 ? -20.026 34.196 -4.244 1.00 41.41 82 VAL A O 1
ATOM 603 N N . THR A 1 83 ? -20.638 35.129 -2.291 1.00 43.34 83 THR A N 1
ATOM 604 C CA . THR A 1 83 ? -20.238 36.449 -2.712 1.00 45.86 83 THR A CA 1
ATOM 605 C C . THR A 1 83 ? -19.187 36.955 -1.697 1.00 47.32 83 THR A C 1
ATOM 606 O O . THR A 1 83 ? -19.465 37.033 -0.495 1.00 47.42 83 THR A O 1
ATOM 610 N N . PRO A 1 84 ? -17.950 37.234 -2.176 1.00 48.83 84 PRO A N 1
ATOM 611 C CA . PRO A 1 84 ? -16.844 37.621 -1.289 1.00 49.73 84 PRO A CA 1
ATOM 612 C C . PRO A 1 84 ? -17.035 39.006 -0.648 1.00 50.62 84 PRO A C 1
ATOM 613 O O . PRO A 1 84 ? -17.464 39.955 -1.321 1.00 50.31 84 PRO A O 1
ATOM 617 N N . ARG A 1 85 ? -16.715 39.077 0.649 1.00 51.72 85 ARG A N 1
ATOM 618 C CA . ARG A 1 85 ? -16.839 40.271 1.511 1.00 52.72 85 ARG A CA 1
ATOM 619 C C . ARG A 1 85 ? -18.295 40.543 1.984 1.00 52.77 85 ARG A C 1
ATOM 620 O O . ARG A 1 85 ? -18.539 41.169 3.024 1.00 52.74 85 ARG A O 1
#

InterPro domains:
  IPR021066 Fungal protease inhibitor-1 [PF12190] (12-101)
  IPR053741 Serine and fungal protease inhibitor [G3DSA:2.10.80.20] (20-105)

Solvent-accessible surface area: 6199 Å² total; per-residue (Å²): 137,73,153,34,42,146,83,35,41,157,109,96,90,30,129,94,80,68,60,180,86,57,20,168,101,136,24,69,76,70,56,98,6,27,29,113,9,6,15,32,15,5,38,1,69,66,33,181,63,176,39,83,15,154,93,78,32,73,58,90,23,102,27,18,56,35,13,9,83,99,97,25,102,30,87,158,31,54,0,42,142,60,117,118,274

Foldseek 3Di:
DADQPPCNCVVVADDDADDQVPADPVFHWDQFFAFQSRRHIARAAEDEFFDFDDADDSPVRRTDRYAHDPPFHQDPRGGHDDDDD

Sequence (85 aa):
DLICGTNYCKDHPCTSPIARASCRSPATYRANHSGKCACCPACVTLLRERAACKTYSKEIGETPSAVCQEPLKCLNGVCTKVTPR

Radius of gyration: 13.54 Å; Cα contacts (8 Å, |Δi|>4): 170; chains: 1; bounding box: 35×31×32 Å